Protein AF-A0A3C1DNI6-F1 (afdb_monomer_lite)

Sequence (127 aa):
AIVDAFAIRDPDADPVTDKKGNVLPDPDLRDNENVPLPAVPVTYESDVDARLETIEYRSAIDDYMTAEVLPYVPDAWVDHDKTKIGYEIPLTRHFYTYTPPRPLDEIDAEIKQLEAEIQDLLAEVTE

pLDDT: mean 90.82, std 6.61, range [53.31, 97.94]

Radius of gyration: 30.0 Å; chains: 1; bounding box: 63×47×76 Å

Secondary structure (DSSP, 8-state):
-HHHHH----TTSPPPB-TTSPBPPPGGG-----PPPPS------S--GGGGGSHHHHHHHHHHIIIIITTT-TT----GGG--------HHHHHPPP-PPPPHHHHHHHHHHHHHHHHHHHHHHH-

Foldseek 3Di:
DVCVVPDDDDPPDDFDADPVRHGDDDPVPDDDDDFDQFPDDDDDDPDCLVVCVDPRNVVSVVVCCVPPPCVPPVPDDDPSVPDDDDDDDPCCVPPPDDDDDDDVVVVVVVVVVVVVVVVVVVVVVVD

Structure (mmCIF, N/CA/C/O backbone):
data_AF-A0A3C1DNI6-F1
#
_entry.id   AF-A0A3C1DNI6-F1
#
loop_
_atom_site.group_PDB
_atom_site.id
_atom_site.type_symbol
_atom_site.label_atom_id
_atom_site.label_alt_id
_atom_site.label_comp_id
_atom_site.label_asym_id
_atom_site.label_entity_id
_atom_site.label_seq_id
_atom_site.pdbx_PDB_ins_code
_atom_site.Cartn_x
_atom_site.Cartn_y
_atom_site.Cartn_z
_atom_site.occupancy
_atom_site.B_iso_or_equiv
_atom_site.auth_seq_id
_atom_site.auth_comp_id
_atom_site.auth_asym_id
_atom_site.auth_atom_id
_atom_site.pdbx_PDB_model_num
ATOM 1 N N . ALA A 1 1 ? -19.153 -16.721 -12.411 1.00 63.38 1 ALA A N 1
ATOM 2 C CA . ALA A 1 1 ? -20.464 -17.191 -11.903 1.00 63.38 1 ALA A CA 1
ATOM 3 C C . ALA A 1 1 ? -20.718 -18.667 -12.216 1.00 63.38 1 ALA A C 1
ATOM 5 O O . ALA A 1 1 ? -20.670 -19.458 -11.293 1.00 63.38 1 ALA A O 1
ATOM 6 N N . ILE A 1 2 ? -20.975 -19.069 -13.474 1.00 74.44 2 ILE A N 1
ATOM 7 C CA . ILE A 1 2 ? -21.202 -20.498 -13.797 1.00 74.44 2 ILE A CA 1
ATOM 8 C C . ILE A 1 2 ? -19.894 -21.302 -13.738 1.00 74.44 2 ILE A C 1
ATOM 10 O O . ILE A 1 2 ? -19.884 -22.391 -13.186 1.00 74.44 2 ILE A O 1
ATOM 14 N N . VAL A 1 3 ? -18.789 -20.764 -14.263 1.00 73.75 3 VAL A N 1
ATOM 15 C CA . VAL A 1 3 ? -17.485 -21.452 -14.248 1.00 73.75 3 VAL A CA 1
ATOM 16 C C . VAL A 1 3 ? -16.981 -21.634 -12.813 1.00 73.75 3 VAL A C 1
ATOM 18 O O . VAL A 1 3 ? -16.732 -22.762 -12.412 1.00 73.75 3 VAL A O 1
ATOM 21 N N . ASP A 1 4 ? -16.972 -20.569 -12.007 1.00 75.50 4 ASP A N 1
ATOM 22 C CA . ASP A 1 4 ? -16.570 -20.635 -10.588 1.00 75.50 4 ASP A CA 1
ATOM 23 C C . ASP A 1 4 ? -17.435 -21.588 -9.742 1.00 75.50 4 ASP A C 1
ATOM 25 O O . ASP A 1 4 ? -16.997 -22.051 -8.696 1.00 75.50 4 ASP A O 1
ATOM 29 N N . ALA A 1 5 ? -18.667 -21.889 -10.173 1.00 83.88 5 ALA A N 1
ATOM 30 C CA . ALA A 1 5 ? -19.561 -22.806 -9.465 1.00 83.88 5 ALA A CA 1
ATOM 31 C C . ALA A 1 5 ? -19.272 -24.293 -9.745 1.00 83.88 5 ALA A C 1
ATOM 33 O O . ALA A 1 5 ? -19.677 -25.143 -8.954 1.00 83.88 5 ALA A O 1
ATOM 34 N N . PHE A 1 6 ? -18.615 -24.619 -10.865 1.00 87.94 6 PHE A N 1
ATOM 35 C CA . PHE A 1 6 ? -18.414 -26.006 -11.316 1.00 87.94 6 PHE A CA 1
ATOM 36 C C . PHE A 1 6 ? -16.953 -26.375 -11.596 1.00 87.94 6 PHE A C 1
ATOM 38 O O . PHE A 1 6 ? -16.673 -27.542 -11.871 1.00 87.94 6 PHE A O 1
ATOM 45 N N . ALA A 1 7 ? -16.029 -25.418 -11.536 1.00 86.19 7 ALA A N 1
ATOM 46 C CA . ALA A 1 7 ? -14.606 -25.637 -11.753 1.00 86.19 7 ALA A CA 1
ATOM 47 C C . ALA A 1 7 ? -13.810 -25.409 -10.463 1.00 86.19 7 ALA A C 1
ATOM 49 O O . ALA A 1 7 ? -14.136 -24.541 -9.657 1.00 86.19 7 ALA A O 1
ATOM 50 N N . ILE A 1 8 ? -12.742 -26.186 -10.294 1.00 82.31 8 ILE A N 1
ATOM 51 C CA . ILE A 1 8 ? -11.736 -25.995 -9.248 1.00 82.31 8 ILE A CA 1
ATOM 52 C C . ILE A 1 8 ? -10.481 -25.476 -9.946 1.00 82.31 8 ILE A C 1
ATOM 54 O O . ILE A 1 8 ? -10.112 -25.992 -11.003 1.00 82.31 8 ILE A O 1
ATOM 58 N N . ARG A 1 9 ? -9.853 -24.445 -9.377 1.00 81.38 9 ARG A N 1
ATOM 59 C CA . ARG A 1 9 ? -8.568 -23.940 -9.868 1.00 81.38 9 ARG A CA 1
ATOM 60 C C . ARG A 1 9 ? -7.473 -24.963 -9.597 1.00 81.38 9 ARG A C 1
ATOM 62 O O . ARG A 1 9 ? -7.377 -25.490 -8.491 1.00 81.38 9 ARG A O 1
ATOM 69 N N . ASP A 1 10 ? -6.651 -25.186 -10.608 1.00 86.31 10 ASP A N 1
ATOM 70 C CA . ASP A 1 10 ? -5.421 -25.954 -10.503 1.00 86.31 10 ASP A CA 1
ATOM 71 C C . ASP A 1 10 ? -4.247 -24.967 -10.359 1.00 86.31 10 ASP A C 1
ATOM 73 O O . ASP A 1 10 ? -4.022 -24.186 -11.288 1.00 86.31 10 ASP A O 1
ATOM 77 N N . PRO A 1 11 ? -3.556 -24.923 -9.204 1.00 82.50 11 PRO A N 1
ATOM 78 C CA . PRO A 1 11 ? -2.437 -24.008 -8.983 1.00 82.50 11 PRO A CA 1
ATOM 79 C C . PRO A 1 11 ? -1.181 -24.381 -9.781 1.00 82.50 11 PRO A C 1
ATOM 81 O O . PRO A 1 11 ? -0.323 -23.524 -9.963 1.00 82.50 11 PRO A O 1
ATOM 84 N N . ASP A 1 12 ? -1.078 -25.624 -10.261 1.00 83.50 12 ASP A N 1
ATOM 85 C CA . ASP A 1 12 ? 0.091 -26.127 -10.992 1.00 83.50 12 ASP A CA 1
ATOM 86 C C . ASP A 1 12 ? -0.105 -26.068 -12.520 1.00 83.50 12 ASP A C 1
ATOM 88 O O . ASP A 1 12 ? 0.731 -26.553 -13.285 1.00 83.50 12 ASP A O 1
ATOM 92 N N . ALA A 1 13 ? -1.224 -25.501 -12.983 1.00 85.81 13 ALA A N 1
ATOM 93 C CA . ALA A 1 13 ? -1.523 -25.374 -14.402 1.00 85.81 13 ALA A CA 1
ATOM 94 C C . ALA A 1 13 ? -0.606 -24.357 -15.100 1.00 85.81 13 ALA A C 1
ATOM 96 O O . ALA A 1 13 ? -0.269 -23.309 -14.550 1.00 85.81 13 ALA A O 1
ATOM 97 N N . ASP A 1 14 ? -0.266 -24.640 -16.361 1.00 85.06 14 ASP A N 1
ATOM 98 C CA . ASP A 1 14 ? 0.525 -23.725 -17.182 1.00 85.06 14 ASP A CA 1
ATOM 99 C C . ASP A 1 14 ? -0.182 -22.361 -17.354 1.00 85.06 14 ASP A C 1
ATOM 101 O O . ASP A 1 14 ? -1.403 -22.318 -17.568 1.00 85.06 14 ASP A O 1
ATOM 105 N N . PRO A 1 15 ? 0.564 -21.237 -17.347 1.00 85.69 15 PRO A N 1
ATOM 106 C CA . PRO A 1 15 ? -0.010 -19.914 -17.548 1.00 85.69 15 PRO A CA 1
ATOM 107 C C . PRO A 1 15 ? -0.758 -19.792 -18.880 1.00 85.69 15 PRO A C 1
ATOM 109 O O . PRO A 1 15 ? -0.259 -20.154 -19.951 1.00 85.69 15 PRO A O 1
ATOM 112 N N . VAL A 1 16 ? -1.960 -19.217 -18.833 1.00 88.00 16 VAL A N 1
ATOM 113 C CA . VAL A 1 16 ? -2.764 -18.977 -20.037 1.00 88.00 16 VAL A CA 1
ATOM 114 C C . VAL A 1 16 ? -2.133 -17.850 -20.850 1.00 88.00 16 VAL A C 1
ATOM 116 O O . VAL A 1 16 ? -1.880 -16.763 -20.334 1.00 88.00 16 VAL A O 1
ATOM 119 N N . THR A 1 17 ? -1.922 -18.085 -22.144 1.00 90.44 17 THR A N 1
ATOM 120 C CA . THR A 1 17 ? -1.339 -17.101 -23.065 1.00 90.44 17 THR A CA 1
ATOM 121 C C . THR A 1 17 ? -2.353 -16.586 -24.083 1.00 90.44 17 THR A C 1
ATOM 123 O O . THR A 1 17 ? -3.320 -17.261 -24.448 1.00 90.44 17 THR A O 1
ATOM 126 N N . ASP A 1 18 ? -2.143 -15.355 -24.549 1.00 89.94 18 ASP A N 1
ATOM 127 C CA . ASP A 1 18 ? -2.872 -14.793 -25.680 1.00 89.94 18 ASP A CA 1
ATOM 128 C C . ASP A 1 18 ? -2.382 -15.382 -27.022 1.00 89.94 1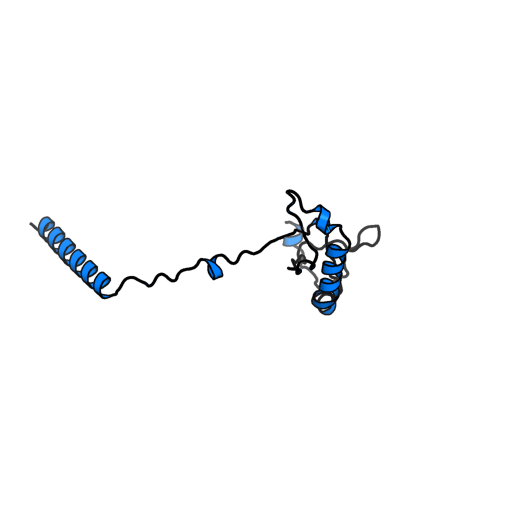8 ASP A C 1
ATOM 130 O O . ASP A 1 18 ? -1.429 -16.156 -27.105 1.00 89.94 18 ASP A O 1
ATOM 134 N N . LYS A 1 19 ? -3.007 -14.974 -28.134 1.00 91.81 19 LYS A N 1
ATOM 135 C CA . LYS A 1 19 ? -2.609 -15.426 -29.484 1.00 91.81 19 LYS A CA 1
ATOM 136 C C . LYS A 1 19 ? -1.191 -15.004 -29.897 1.00 91.81 19 LYS A C 1
ATOM 138 O O . LYS A 1 19 ? -0.701 -15.481 -30.918 1.00 91.81 19 LYS A O 1
ATOM 143 N N . LYS A 1 20 ? -0.582 -14.061 -29.180 1.00 89.44 20 LYS A N 1
ATOM 144 C CA . LYS A 1 20 ? 0.763 -13.531 -29.423 1.00 89.44 20 LYS A CA 1
ATOM 145 C C . LYS A 1 20 ? 1.804 -14.176 -28.498 1.00 89.44 20 LYS A C 1
ATOM 147 O O . LYS A 1 20 ? 2.984 -13.884 -28.659 1.00 89.44 20 LYS A O 1
ATOM 152 N N . GLY A 1 21 ? 1.384 -15.055 -27.585 1.00 86.19 21 GLY A N 1
ATOM 153 C CA . GLY A 1 21 ? 2.250 -15.727 -26.621 1.00 86.19 21 GLY A CA 1
ATOM 154 C C . GLY A 1 21 ? 2.505 -14.932 -25.340 1.00 86.19 21 GLY A C 1
ATOM 155 O O . GLY A 1 21 ? 3.337 -15.354 -24.544 1.00 86.19 21 GLY A O 1
ATOM 156 N N . ASN A 1 22 ? 1.812 -13.811 -25.111 1.00 84.50 22 ASN A N 1
ATOM 157 C CA . ASN A 1 22 ? 1.928 -13.078 -23.850 1.00 84.50 22 ASN A CA 1
ATOM 158 C C . ASN A 1 22 ? 1.074 -13.761 -22.783 1.00 84.50 22 ASN A C 1
ATOM 160 O O . ASN A 1 22 ? -0.079 -14.107 -23.052 1.00 84.50 22 ASN A O 1
ATOM 164 N N . VAL A 1 23 ? 1.614 -13.919 -21.576 1.00 86.31 23 VAL A N 1
ATOM 165 C CA . VAL A 1 23 ? 0.857 -14.429 -20.427 1.00 86.31 23 VAL A CA 1
ATOM 166 C C . VAL A 1 23 ? -0.268 -13.451 -20.095 1.00 86.31 23 VAL A C 1
ATOM 168 O O . VAL A 1 23 ? -0.057 -12.239 -20.023 1.00 86.31 23 VAL A O 1
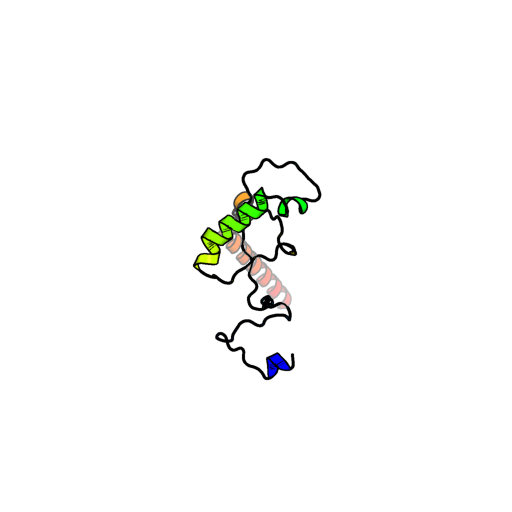ATOM 171 N N . LEU A 1 24 ? -1.481 -13.972 -19.932 1.00 87.31 24 LEU A N 1
ATOM 172 C CA . LEU A 1 24 ? -2.622 -13.167 -19.526 1.00 87.31 24 LEU A CA 1
ATOM 173 C C . LEU A 1 24 ? -2.542 -12.865 -18.024 1.00 87.31 24 LEU A C 1
ATOM 175 O O . LEU A 1 24 ? -2.263 -13.773 -17.243 1.00 87.31 24 LEU A O 1
ATOM 179 N N . PRO A 1 25 ? -2.830 -11.620 -17.599 1.00 87.44 25 PRO A N 1
ATOM 180 C CA . PRO A 1 25 ? -2.885 -11.290 -16.183 1.00 87.44 25 PRO A CA 1
ATOM 181 C C . PRO A 1 25 ? -4.007 -12.075 -15.508 1.00 87.44 25 PRO A C 1
ATOM 183 O O . PRO A 1 25 ? -5.167 -11.966 -15.916 1.00 87.44 25 PRO A O 1
ATOM 186 N N . ASP A 1 26 ? -3.677 -12.787 -14.437 1.00 87.12 26 ASP A N 1
ATOM 187 C CA . ASP A 1 26 ? -4.663 -13.415 -13.568 1.00 87.12 26 ASP A CA 1
ATOM 188 C C . ASP A 1 26 ? -5.191 -12.383 -12.554 1.00 87.12 26 ASP A C 1
ATOM 190 O O . ASP A 1 26 ? -4.412 -11.858 -11.755 1.00 87.12 26 ASP A O 1
ATOM 194 N N . PRO A 1 27 ? -6.492 -12.034 -12.569 1.00 86.38 27 PRO A N 1
ATOM 195 C CA . PRO A 1 27 ? -7.061 -11.095 -11.608 1.00 86.38 27 PRO A CA 1
ATOM 196 C C . PRO A 1 27 ? -6.926 -11.528 -10.146 1.00 86.38 27 PRO A C 1
ATOM 198 O O . PRO A 1 27 ? -6.872 -10.646 -9.290 1.00 86.38 27 PRO A O 1
ATOM 201 N N . ASP A 1 28 ? -6.862 -12.835 -9.875 1.00 85.19 28 ASP A N 1
ATOM 202 C CA . ASP A 1 28 ? -6.808 -13.383 -8.513 1.00 85.19 28 ASP A CA 1
ATOM 203 C C . ASP A 1 28 ? -5.380 -13.397 -7.936 1.00 85.19 28 ASP A C 1
ATOM 205 O O . ASP A 1 28 ? -5.212 -13.598 -6.737 1.00 85.19 28 ASP A O 1
ATOM 209 N N . LEU A 1 29 ? -4.360 -13.159 -8.771 1.00 88.31 29 LEU A N 1
ATOM 210 C CA . LEU A 1 29 ? -2.946 -13.084 -8.374 1.00 88.31 29 LEU A CA 1
ATOM 211 C C . LEU A 1 29 ? -2.396 -11.650 -8.410 1.00 88.31 29 LEU A C 1
ATOM 213 O O . LEU A 1 29 ? -1.186 -11.440 -8.393 1.00 88.31 29 LEU A O 1
ATOM 217 N N . ARG A 1 30 ? -3.270 -10.642 -8.509 1.00 91.25 30 ARG A N 1
ATOM 218 C CA . ARG A 1 30 ? -2.849 -9.238 -8.477 1.00 91.25 30 ARG A CA 1
ATOM 219 C C . ARG A 1 30 ? -2.454 -8.844 -7.065 1.00 91.25 30 ARG A C 1
ATOM 221 O O . ARG A 1 30 ? -3.236 -9.039 -6.140 1.00 91.25 30 ARG A O 1
ATOM 228 N N . ASP A 1 31 ? -1.309 -8.187 -6.957 1.00 93.75 31 ASP A N 1
ATOM 229 C CA . ASP A 1 31 ? -0.847 -7.585 -5.715 1.00 93.75 31 ASP A CA 1
ATOM 230 C C . ASP A 1 31 ? -0.318 -6.161 -5.948 1.00 93.75 31 ASP A C 1
ATOM 232 O O . ASP A 1 31 ? -0.191 -5.695 -7.090 1.00 93.75 31 ASP A O 1
ATOM 236 N N . ASN A 1 32 ? -0.054 -5.453 -4.856 1.00 93.81 32 ASN A N 1
ATOM 237 C CA . ASN A 1 32 ? 0.356 -4.062 -4.835 1.00 93.81 32 ASN A CA 1
ATOM 238 C C . ASN A 1 32 ? 1.608 -3.897 -3.978 1.00 93.81 32 ASN A C 1
ATOM 240 O O . ASN A 1 32 ? 1.586 -4.187 -2.788 1.00 93.81 32 ASN A O 1
ATOM 244 N N . GLU A 1 33 ? 2.648 -3.304 -4.559 1.00 94.75 33 GLU A N 1
ATOM 245 C CA . GLU A 1 33 ? 3.879 -2.991 -3.838 1.00 94.75 33 GLU A CA 1
ATOM 246 C C . GLU A 1 33 ? 4.050 -1.493 -3.595 1.00 94.75 33 GLU A C 1
ATOM 248 O O . GLU A 1 33 ? 3.780 -0.656 -4.464 1.00 94.75 33 GLU A O 1
ATOM 253 N N . ASN A 1 34 ? 4.537 -1.154 -2.399 1.00 95.06 34 ASN A N 1
ATOM 254 C CA . ASN A 1 34 ? 4.885 0.215 -2.034 1.00 95.06 34 ASN A CA 1
ATOM 255 C C . ASN A 1 34 ? 6.364 0.465 -2.329 1.00 95.06 34 ASN A C 1
ATOM 257 O O . ASN A 1 34 ? 7.237 0.196 -1.505 1.00 95.06 34 ASN A O 1
ATOM 261 N N . VAL A 1 35 ? 6.632 1.027 -3.505 1.00 94.88 35 VAL A N 1
ATOM 262 C CA . VAL A 1 35 ? 7.992 1.348 -3.945 1.00 94.88 35 VAL A CA 1
ATOM 263 C C . VAL A 1 35 ? 8.410 2.732 -3.429 1.00 94.88 35 VAL A C 1
ATOM 265 O O . VAL A 1 35 ? 7.685 3.710 -3.647 1.00 94.88 35 VAL A O 1
ATOM 268 N N . PRO A 1 36 ? 9.575 2.867 -2.767 1.00 94.06 36 PRO A N 1
ATOM 269 C CA . PRO A 1 36 ? 10.114 4.169 -2.392 1.00 94.06 36 PRO A CA 1
ATOM 270 C C . PRO A 1 36 ? 10.312 5.083 -3.606 1.00 94.06 36 PRO A C 1
ATOM 272 O O . PRO A 1 36 ? 10.834 4.669 -4.638 1.00 94.06 36 PRO A O 1
ATOM 275 N N . LEU A 1 37 ? 9.937 6.357 -3.469 1.00 93.62 37 LEU A N 1
ATOM 276 C CA . LEU A 1 37 ? 10.134 7.337 -4.537 1.00 93.62 37 LEU A CA 1
ATOM 277 C C . LEU A 1 37 ? 11.634 7.591 -4.790 1.00 93.62 37 LEU A C 1
ATOM 279 O O . LEU A 1 37 ? 12.414 7.641 -3.832 1.00 93.62 37 LEU A O 1
ATOM 283 N N . PRO A 1 38 ? 12.046 7.822 -6.052 1.00 94.44 38 PRO A N 1
ATOM 284 C CA . PRO A 1 38 ? 13.426 8.164 -6.369 1.00 94.44 38 PRO A CA 1
ATOM 285 C C . PRO A 1 38 ? 13.834 9.494 -5.721 1.00 94.44 38 PRO A C 1
ATOM 287 O O . PRO A 1 38 ? 13.040 10.431 -5.614 1.00 94.44 38 PRO A O 1
ATOM 290 N N . ALA A 1 39 ? 15.106 9.608 -5.333 1.00 91.75 39 ALA A N 1
ATOM 291 C CA . ALA A 1 39 ? 15.676 10.799 -4.694 1.00 91.75 39 ALA A CA 1
ATOM 292 C C . ALA A 1 39 ? 15.974 11.934 -5.698 1.00 91.75 39 ALA A C 1
ATOM 294 O O . ALA A 1 39 ? 17.085 12.465 -5.753 1.00 91.75 39 ALA A O 1
ATOM 295 N N . VAL A 1 40 ? 14.982 12.299 -6.511 1.00 92.25 40 VAL A N 1
ATOM 296 C CA . VAL A 1 40 ? 15.065 13.384 -7.496 1.00 92.25 40 VAL A CA 1
ATOM 297 C C . VAL A 1 40 ? 14.426 14.665 -6.950 1.00 92.25 40 VAL A C 1
ATOM 299 O O . VAL A 1 40 ? 13.402 14.598 -6.267 1.00 92.25 40 VAL A O 1
ATOM 302 N N . PRO A 1 41 ? 14.990 15.855 -7.229 1.00 91.12 41 PRO A N 1
ATOM 303 C CA . PRO A 1 41 ? 14.333 17.112 -6.900 1.00 91.12 41 PRO A CA 1
ATOM 304 C C . PRO A 1 41 ? 12.990 17.224 -7.625 1.00 91.12 41 PRO A C 1
ATOM 306 O O . PRO A 1 41 ? 12.911 17.014 -8.833 1.00 91.12 41 PRO A O 1
ATOM 309 N N . VAL A 1 42 ? 11.944 17.591 -6.889 1.00 89.56 42 VAL A N 1
ATOM 310 C CA . VAL A 1 42 ? 10.584 17.714 -7.418 1.00 89.56 42 VAL A CA 1
ATOM 311 C C . VAL A 1 42 ? 10.037 19.119 -7.204 1.00 89.56 42 VAL A C 1
ATOM 313 O O . VAL A 1 42 ? 10.202 19.712 -6.138 1.00 89.56 42 VAL A O 1
ATOM 316 N N . THR A 1 43 ? 9.355 19.647 -8.215 1.00 89.06 43 THR A N 1
ATOM 317 C CA . THR A 1 43 ? 8.518 20.849 -8.101 1.00 89.06 43 THR A CA 1
ATOM 318 C C . THR A 1 43 ? 7.054 20.464 -7.927 1.00 89.06 43 THR A C 1
ATOM 320 O O . THR A 1 43 ? 6.665 19.331 -8.218 1.00 89.06 43 THR A O 1
ATOM 323 N N . TYR A 1 44 ? 6.241 21.394 -7.420 1.00 89.56 44 TYR A N 1
ATOM 324 C CA . TYR A 1 44 ? 4.797 21.194 -7.345 1.00 89.56 44 TYR A CA 1
ATOM 325 C C . TYR A 1 44 ? 4.183 21.233 -8.745 1.00 89.56 44 TYR A C 1
ATOM 327 O O . TYR A 1 44 ? 4.405 22.182 -9.498 1.00 89.56 44 TYR A O 1
ATOM 335 N N . GLU A 1 45 ? 3.379 20.221 -9.045 1.00 89.94 45 GLU A N 1
ATOM 336 C CA . GLU A 1 45 ? 2.631 20.055 -10.286 1.00 89.94 45 GLU A CA 1
ATOM 337 C C . GLU A 1 45 ? 1.234 19.533 -9.917 1.00 89.94 45 GLU A C 1
ATOM 339 O O . GLU A 1 45 ? 1.086 18.789 -8.947 1.00 89.94 45 GLU A O 1
ATOM 344 N N . SER A 1 46 ? 0.195 19.957 -10.643 1.00 89.25 46 SER A N 1
ATOM 345 C CA . SER A 1 46 ? -1.186 19.522 -10.375 1.00 89.25 46 SER A CA 1
ATOM 346 C C . SER A 1 46 ? -1.471 18.097 -10.842 1.00 89.25 46 SER A C 1
ATOM 348 O O . SER A 1 46 ? -2.353 17.443 -10.297 1.00 89.25 46 SER A O 1
ATOM 350 N N . ASP A 1 47 ? -0.746 17.653 -11.864 1.00 90.62 47 ASP A N 1
ATOM 351 C CA . ASP A 1 47 ? -0.758 16.297 -12.393 1.00 90.62 47 ASP A CA 1
ATOM 352 C C . ASP A 1 47 ? 0.696 15.830 -12.413 1.00 90.62 47 ASP A C 1
ATOM 354 O O . ASP A 1 47 ? 1.563 16.517 -12.953 1.00 90.62 47 ASP A O 1
ATOM 358 N N . VAL A 1 48 ? 0.961 14.716 -11.742 1.00 91.56 48 VAL A N 1
ATOM 359 C CA . VAL A 1 48 ? 2.303 14.156 -11.570 1.00 91.56 48 VAL A CA 1
ATOM 360 C C . VAL A 1 48 ? 2.464 12.834 -12.312 1.00 91.56 48 VAL A C 1
ATOM 362 O O . VAL A 1 48 ? 3.545 12.253 -12.247 1.00 91.56 48 VAL A O 1
ATOM 365 N N . ASP A 1 49 ? 1.439 12.358 -13.023 1.00 91.75 49 ASP A N 1
ATOM 366 C CA . ASP A 1 49 ? 1.426 11.012 -13.607 1.00 91.75 49 ASP A CA 1
ATOM 367 C C . ASP A 1 49 ? 2.518 10.855 -14.673 1.00 91.75 49 ASP A C 1
ATOM 369 O O . ASP A 1 49 ? 3.170 9.815 -14.750 1.00 91.75 49 ASP A O 1
ATOM 373 N N . ALA A 1 50 ? 2.837 11.933 -15.399 1.00 92.25 50 ALA A N 1
ATOM 374 C CA . ALA A 1 50 ? 3.939 11.963 -16.362 1.00 92.25 50 ALA A CA 1
ATOM 375 C C . ALA A 1 50 ? 5.306 11.606 -15.740 1.00 92.25 50 ALA A C 1
ATOM 377 O O . ALA A 1 50 ? 6.204 11.142 -16.443 1.00 92.25 50 ALA A O 1
ATOM 378 N N . ARG A 1 51 ? 5.481 11.774 -14.420 1.00 93.50 51 ARG A N 1
ATOM 379 C CA . ARG A 1 51 ? 6.709 11.358 -13.727 1.00 93.50 51 ARG A CA 1
ATOM 380 C C . ARG A 1 51 ? 6.916 9.852 -13.758 1.00 93.50 51 ARG A C 1
ATOM 382 O O . ARG A 1 51 ? 8.055 9.415 -13.846 1.00 93.50 51 ARG A O 1
ATOM 389 N N . LEU A 1 52 ? 5.841 9.065 -13.721 1.00 94.44 52 LEU A N 1
ATOM 390 C CA . LEU A 1 52 ? 5.916 7.600 -13.750 1.00 94.44 52 LEU A CA 1
ATOM 391 C C . LEU A 1 52 ? 6.469 7.069 -15.082 1.00 94.44 52 LEU A C 1
ATOM 393 O O . LEU A 1 52 ? 6.896 5.917 -15.161 1.00 94.44 52 LEU A O 1
ATOM 397 N N . GLU A 1 53 ? 6.480 7.889 -16.134 1.00 94.12 53 GLU A N 1
ATOM 398 C CA . GLU A 1 53 ? 7.081 7.558 -17.428 1.00 94.12 53 GLU A CA 1
ATOM 399 C C . GLU A 1 53 ? 8.564 7.941 -17.524 1.00 94.12 53 GLU A C 1
ATOM 401 O O . GLU A 1 53 ? 9.239 7.506 -18.459 1.00 94.12 53 GLU A O 1
ATOM 406 N N . THR A 1 54 ? 9.101 8.725 -16.581 1.00 94.88 54 THR A N 1
ATOM 407 C CA . THR A 1 54 ? 10.513 9.117 -16.633 1.00 94.88 54 THR A CA 1
ATOM 408 C C . THR A 1 54 ? 11.419 7.962 -16.236 1.00 94.88 54 THR A C 1
ATOM 410 O O . THR A 1 54 ? 11.042 7.053 -15.490 1.00 94.88 54 THR A O 1
ATOM 413 N N . ILE A 1 55 ? 12.654 8.004 -16.735 1.00 96.06 55 ILE A N 1
ATOM 414 C CA . ILE A 1 55 ? 13.620 6.934 -16.505 1.00 96.06 55 ILE A CA 1
ATOM 415 C C . ILE A 1 55 ? 13.942 6.762 -15.021 1.00 96.06 55 ILE A C 1
ATOM 417 O O . ILE A 1 55 ? 14.109 5.642 -14.563 1.00 96.06 55 ILE A O 1
ATOM 421 N N . GLU A 1 56 ? 13.951 7.843 -14.245 1.00 95.88 56 GLU A N 1
ATOM 422 C CA . GLU A 1 56 ? 14.260 7.802 -12.819 1.00 95.88 56 GLU A CA 1
ATOM 423 C C . GLU A 1 56 ? 13.201 7.030 -12.023 1.00 95.88 56 GLU A C 1
ATOM 425 O O . GLU A 1 56 ? 13.550 6.254 -11.136 1.00 95.88 56 GLU A O 1
ATOM 430 N N . TYR A 1 57 ? 11.916 7.202 -12.352 1.00 95.62 57 TYR A N 1
ATOM 431 C CA . TYR A 1 57 ? 10.831 6.455 -11.708 1.00 95.62 57 TYR A CA 1
ATOM 432 C C . TYR A 1 57 ? 10.760 5.015 -12.214 1.00 95.62 57 TYR A C 1
ATOM 434 O O . TYR A 1 57 ? 10.547 4.106 -11.413 1.00 95.62 57 TYR A O 1
ATOM 442 N N . ARG A 1 58 ? 10.978 4.788 -13.516 1.00 96.31 58 ARG A N 1
ATOM 443 C CA . ARG A 1 58 ? 11.020 3.433 -14.089 1.00 96.31 58 ARG A CA 1
ATOM 444 C C . ARG A 1 58 ? 12.148 2.609 -13.482 1.00 96.31 58 ARG A C 1
ATOM 446 O O . ARG A 1 58 ? 11.881 1.537 -12.957 1.00 96.31 58 ARG A O 1
ATOM 453 N N . SER A 1 59 ? 13.364 3.150 -13.446 1.00 96.62 59 SER A N 1
ATOM 454 C CA . SER A 1 59 ? 14.508 2.473 -12.836 1.00 96.62 59 SER A CA 1
ATOM 455 C C . SER A 1 59 ? 14.307 2.226 -11.342 1.00 96.62 59 SER A C 1
ATOM 457 O O . SER A 1 59 ? 14.630 1.144 -10.880 1.00 96.62 59 SER A O 1
ATOM 459 N N . ALA A 1 60 ? 13.708 3.159 -10.592 1.00 97.00 60 ALA A N 1
ATOM 460 C CA . ALA A 1 60 ? 13.409 2.919 -9.178 1.00 97.00 60 ALA A CA 1
ATOM 461 C C . ALA A 1 60 ? 12.447 1.733 -8.965 1.00 97.00 60 ALA A C 1
ATOM 463 O O . ALA A 1 60 ? 12.643 0.942 -8.042 1.00 97.00 60 ALA A O 1
ATOM 464 N N . ILE A 1 61 ? 11.43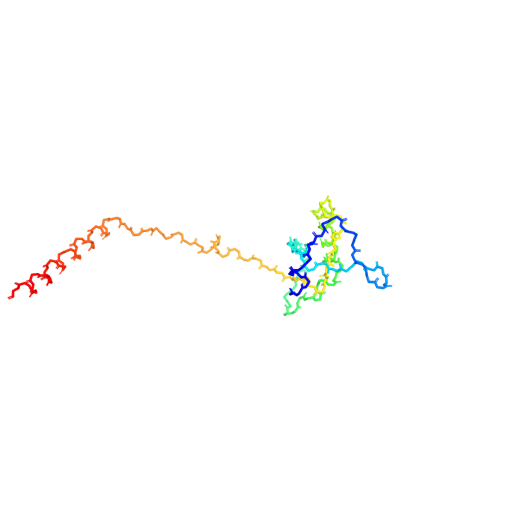1 1.592 -9.824 1.00 96.88 61 ILE A N 1
ATOM 465 C CA . ILE A 1 61 ? 10.513 0.445 -9.803 1.00 96.88 61 ILE A CA 1
ATOM 466 C C . ILE A 1 61 ? 11.249 -0.838 -10.198 1.00 96.88 61 ILE A C 1
ATOM 468 O O . ILE A 1 61 ? 11.141 -1.834 -9.487 1.00 96.88 61 ILE A O 1
ATOM 472 N N . ASP A 1 62 ? 12.015 -0.818 -11.288 1.00 96.88 62 ASP A N 1
ATOM 473 C CA . ASP A 1 62 ? 12.730 -1.996 -11.795 1.00 96.88 62 ASP A CA 1
ATOM 474 C C . ASP A 1 62 ? 13.784 -2.508 -10.796 1.00 96.88 62 ASP A C 1
ATOM 476 O O . ASP A 1 62 ? 13.901 -3.718 -10.567 1.00 96.88 62 ASP A O 1
ATOM 480 N N . ASP A 1 63 ? 14.517 -1.594 -10.154 1.00 97.56 63 ASP A N 1
ATOM 481 C CA . ASP A 1 63 ? 15.505 -1.906 -9.120 1.00 97.56 63 ASP A CA 1
ATOM 482 C C . ASP A 1 63 ? 14.829 -2.551 -7.901 1.00 97.56 63 ASP A C 1
ATOM 484 O O . ASP A 1 63 ? 15.308 -3.567 -7.390 1.00 97.56 63 ASP A O 1
ATOM 488 N N . TYR A 1 64 ? 13.685 -2.008 -7.465 1.00 97.88 64 TYR A N 1
ATOM 489 C CA . TYR A 1 64 ? 12.908 -2.571 -6.360 1.00 97.88 64 TYR A CA 1
ATOM 490 C C . TYR A 1 64 ? 12.351 -3.956 -6.703 1.00 97.88 64 TYR A C 1
ATOM 492 O O . TYR A 1 64 ? 12.511 -4.893 -5.923 1.00 97.88 64 TYR A O 1
ATOM 500 N N . MET A 1 65 ? 11.760 -4.116 -7.891 1.00 97.62 65 MET A N 1
ATOM 501 C CA . MET A 1 65 ? 11.268 -5.410 -8.371 1.00 97.62 65 MET A CA 1
ATOM 502 C C . MET A 1 65 ? 12.387 -6.453 -8.375 1.00 97.62 65 MET A C 1
ATOM 504 O O . MET A 1 65 ? 12.188 -7.575 -7.915 1.00 97.62 65 MET A O 1
ATOM 508 N N . THR A 1 66 ? 13.579 -6.080 -8.838 1.00 97.94 66 THR A N 1
ATOM 509 C CA . THR A 1 66 ? 14.741 -6.976 -8.891 1.00 97.94 66 THR A CA 1
ATOM 510 C C . THR A 1 66 ? 15.244 -7.370 -7.502 1.00 97.94 66 THR A C 1
ATOM 512 O O . THR A 1 66 ? 15.627 -8.523 -7.299 1.00 97.94 66 THR A O 1
ATOM 515 N N . ALA A 1 67 ? 15.267 -6.432 -6.556 1.00 97.94 67 ALA A N 1
ATOM 516 C CA . ALA A 1 67 ? 15.809 -6.661 -5.220 1.00 97.94 67 ALA A CA 1
ATOM 517 C C . ALA A 1 67 ? 14.829 -7.380 -4.282 1.00 97.94 67 ALA A C 1
ATOM 519 O O . ALA A 1 67 ? 15.247 -8.262 -3.533 1.00 97.94 67 ALA A O 1
ATOM 520 N N . GLU A 1 68 ? 13.548 -7.015 -4.328 1.00 97.88 68 GLU A N 1
ATOM 521 C CA . GLU A 1 68 ? 12.576 -7.371 -3.288 1.00 97.88 68 GLU A CA 1
ATOM 522 C C . GLU A 1 68 ? 11.448 -8.283 -3.785 1.00 97.88 68 GLU A C 1
ATOM 524 O O . GLU A 1 68 ? 10.895 -9.021 -2.979 1.00 97.88 68 GLU A O 1
ATOM 529 N N . VAL A 1 69 ? 11.112 -8.287 -5.083 1.00 97.12 69 VAL A N 1
ATOM 530 C CA . VAL A 1 69 ? 9.947 -9.040 -5.599 1.00 97.12 69 VAL A CA 1
ATOM 531 C C . VAL A 1 69 ? 10.366 -10.297 -6.358 1.00 97.12 69 VAL A C 1
ATOM 533 O O . VAL A 1 69 ? 10.040 -11.412 -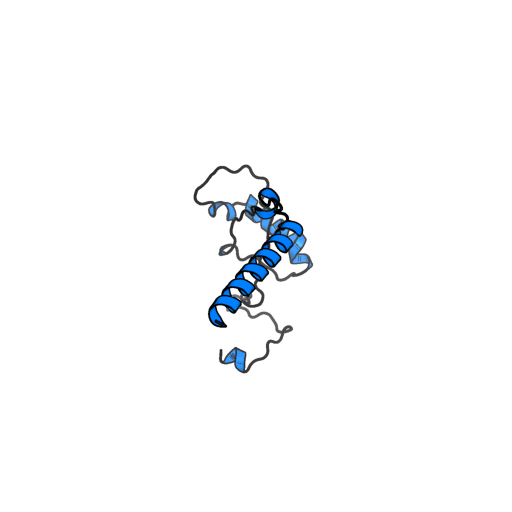5.951 1.00 97.12 69 VAL A O 1
ATOM 536 N N . LEU A 1 70 ? 11.138 -10.142 -7.434 1.00 96.88 70 LEU A N 1
ATOM 537 C CA . LEU A 1 70 ? 11.548 -11.228 -8.330 1.00 96.88 70 LEU A CA 1
ATOM 538 C C . LEU A 1 70 ? 12.317 -12.381 -7.651 1.00 96.88 70 LEU A C 1
ATOM 540 O O . LEU A 1 70 ? 12.202 -13.508 -8.136 1.00 96.88 70 LEU A O 1
ATOM 544 N N . PRO A 1 71 ? 13.062 -12.185 -6.539 1.00 97.94 71 PRO A N 1
ATOM 545 C CA . PRO A 1 71 ? 13.649 -13.307 -5.803 1.00 97.94 71 PRO A CA 1
ATOM 546 C C . PRO A 1 71 ? 12.617 -14.264 -5.190 1.00 97.94 71 PRO A C 1
ATOM 548 O O . PRO A 1 71 ? 12.942 -15.430 -4.959 1.00 97.94 71 PRO A O 1
ATOM 551 N N . TYR A 1 72 ? 11.398 -13.789 -4.923 1.00 95.19 72 TYR A N 1
ATOM 552 C CA . TYR A 1 72 ? 10.330 -14.568 -4.289 1.00 95.19 72 TYR A CA 1
ATOM 553 C C . TYR A 1 72 ? 9.194 -14.907 -5.257 1.00 95.19 72 TYR A C 1
ATOM 555 O O . TYR A 1 72 ? 8.606 -15.981 -5.139 1.00 95.19 72 TYR A O 1
ATOM 563 N N . VAL A 1 73 ? 8.917 -14.029 -6.225 1.00 93.06 73 VAL A N 1
ATOM 564 C CA . VAL A 1 73 ? 7.875 -14.197 -7.249 1.00 93.06 73 VAL A CA 1
ATOM 565 C C . VAL A 1 73 ? 8.485 -13.929 -8.635 1.00 93.06 73 VAL A C 1
ATOM 567 O O . VAL A 1 73 ? 8.398 -12.814 -9.151 1.00 93.06 73 VAL A O 1
ATOM 570 N N . PRO A 1 74 ? 9.169 -14.920 -9.240 1.00 92.00 74 PRO A N 1
ATOM 571 C CA . PRO A 1 74 ? 9.976 -14.712 -10.450 1.00 92.00 74 PRO A CA 1
ATOM 572 C C . PRO A 1 74 ? 9.180 -14.360 -11.713 1.00 92.00 74 PRO A C 1
ATOM 574 O O . PRO A 1 74 ? 9.748 -13.849 -12.676 1.00 92.00 74 PRO A O 1
ATOM 577 N N . ASP A 1 75 ? 7.891 -14.679 -11.735 1.00 89.31 75 ASP A N 1
ATOM 578 C CA . ASP A 1 75 ? 6.954 -14.414 -12.827 1.00 89.31 75 ASP A CA 1
ATOM 579 C C . ASP A 1 75 ? 6.180 -13.096 -12.648 1.00 89.31 75 ASP A C 1
ATOM 581 O O . ASP A 1 75 ? 5.366 -12.736 -13.503 1.00 89.31 75 ASP A O 1
ATOM 585 N N . ALA A 1 76 ? 6.448 -12.351 -11.569 1.00 92.62 76 ALA A N 1
ATOM 586 C CA . ALA A 1 76 ? 5.845 -11.049 -11.336 1.00 92.62 76 ALA A CA 1
ATOM 587 C C . ALA A 1 76 ? 6.292 -10.020 -12.383 1.00 92.62 76 ALA A C 1
ATOM 589 O O . ALA A 1 76 ? 7.441 -9.976 -12.826 1.00 92.62 76 ALA A O 1
ATOM 590 N N . TRP A 1 77 ? 5.374 -9.129 -12.740 1.00 93.12 77 TRP A N 1
ATOM 591 C CA . TRP A 1 77 ? 5.627 -8.015 -13.643 1.00 93.12 77 TRP A CA 1
ATOM 592 C C . TRP A 1 77 ? 4.733 -6.831 -13.279 1.00 93.12 77 TRP A C 1
ATOM 594 O O . TRP A 1 77 ? 3.682 -6.990 -12.658 1.00 93.12 77 TRP A O 1
ATOM 604 N N . VAL A 1 78 ? 5.160 -5.627 -13.662 1.00 94.44 78 VAL A N 1
ATOM 605 C CA . VAL A 1 78 ? 4.473 -4.385 -13.294 1.00 94.44 78 VAL A CA 1
ATOM 606 C C . VAL A 1 78 ? 3.545 -3.927 -14.415 1.00 94.44 78 VAL A C 1
ATOM 608 O O . VAL A 1 78 ? 3.971 -3.686 -15.544 1.00 94.44 78 VAL A O 1
ATOM 611 N N . ASP A 1 79 ? 2.269 -3.739 -14.085 1.00 93.94 79 ASP A N 1
ATOM 612 C CA . ASP A 1 79 ? 1.309 -3.037 -14.937 1.00 93.94 79 ASP A CA 1
ATOM 613 C C . ASP A 1 79 ? 1.418 -1.524 -14.696 1.00 93.94 79 ASP A C 1
ATOM 615 O O . ASP A 1 79 ? 0.815 -0.966 -13.774 1.00 93.94 79 ASP A O 1
ATOM 619 N N . HIS A 1 80 ? 2.231 -0.857 -15.515 1.00 93.88 80 HIS A N 1
ATOM 620 C CA . HIS A 1 80 ? 2.535 0.564 -15.345 1.00 93.88 80 HIS A CA 1
ATOM 621 C C . HIS A 1 80 ? 1.359 1.506 -15.616 1.00 93.88 80 HIS A C 1
ATOM 623 O O . HIS A 1 80 ? 1.398 2.639 -15.152 1.00 93.88 80 HIS A O 1
ATOM 629 N N . ASP A 1 81 ? 0.300 1.058 -16.292 1.00 92.25 81 ASP A N 1
ATOM 630 C CA . ASP A 1 81 ? -0.901 1.881 -16.483 1.00 92.25 81 ASP A CA 1
ATOM 631 C C . ASP A 1 81 ? -1.714 2.001 -15.179 1.00 92.25 81 ASP A C 1
ATOM 633 O O . ASP A 1 81 ? -2.629 2.822 -15.065 1.00 92.25 81 ASP A O 1
ATOM 637 N N . LYS A 1 82 ? -1.405 1.163 -14.179 1.00 92.25 82 LYS A N 1
ATOM 638 C CA . LYS A 1 82 ? -2.068 1.134 -12.868 1.00 92.25 82 LYS A CA 1
ATOM 639 C C . LYS A 1 82 ? -1.199 1.646 -11.723 1.00 92.25 82 LYS A C 1
ATOM 641 O O . LYS A 1 82 ? -1.678 1.669 -10.585 1.00 92.25 82 LYS A O 1
ATOM 646 N N . THR A 1 83 ? 0.042 2.051 -11.986 1.00 94.31 83 THR A N 1
ATOM 647 C CA . THR A 1 83 ? 0.903 2.642 -10.956 1.00 94.31 83 THR A CA 1
ATOM 648 C C . THR A 1 83 ? 0.414 4.042 -10.601 1.00 94.31 83 THR A C 1
ATOM 650 O O . THR A 1 83 ? -0.200 4.739 -11.407 1.00 94.31 83 THR A O 1
ATOM 653 N N . LYS A 1 84 ? 0.624 4.444 -9.346 1.00 94.44 84 LYS A N 1
ATOM 654 C CA . LYS A 1 84 ? 0.198 5.750 -8.832 1.00 94.44 84 LYS A CA 1
ATOM 655 C C . LYS A 1 84 ? 1.238 6.292 -7.872 1.00 94.44 84 LYS A C 1
ATOM 657 O O . LYS A 1 84 ? 1.824 5.533 -7.104 1.00 94.44 84 LYS A O 1
ATOM 662 N N . ILE A 1 85 ? 1.418 7.609 -7.874 1.00 93.12 85 ILE A N 1
ATOM 663 C CA . ILE A 1 85 ? 2.228 8.292 -6.865 1.00 93.12 85 ILE A CA 1
ATOM 664 C C . ILE A 1 85 ? 1.345 8.556 -5.646 1.00 93.12 85 ILE A C 1
ATOM 666 O O . ILE A 1 85 ? 0.329 9.245 -5.735 1.00 93.12 85 ILE A O 1
ATOM 670 N N . GLY A 1 86 ? 1.733 7.995 -4.503 1.00 88.38 86 GLY A N 1
ATOM 671 C CA . GLY A 1 86 ? 1.051 8.175 -3.226 1.00 88.38 86 GLY A CA 1
ATOM 672 C C . GLY A 1 86 ? 1.986 8.737 -2.161 1.00 88.38 86 GLY A C 1
ATOM 673 O O . GLY A 1 86 ? 3.187 8.479 -2.174 1.00 88.38 86 GLY A O 1
ATOM 674 N N . TYR A 1 87 ? 1.418 9.488 -1.219 1.00 87.19 87 TYR A N 1
ATOM 675 C CA . TYR A 1 87 ? 2.094 9.900 0.007 1.00 87.19 87 TYR A CA 1
ATOM 676 C C . TYR A 1 87 ? 1.286 9.404 1.197 1.00 87.19 87 TYR A C 1
ATOM 678 O O . TYR A 1 87 ? 0.086 9.663 1.288 1.00 87.19 87 TYR A O 1
ATOM 686 N N . GLU A 1 88 ? 1.950 8.728 2.127 1.00 85.00 88 GLU A N 1
ATOM 687 C CA . GLU A 1 88 ? 1.352 8.392 3.410 1.00 85.00 88 GLU A CA 1
ATOM 688 C C . GLU A 1 88 ? 1.704 9.474 4.431 1.00 85.00 88 GLU A C 1
ATOM 690 O O . GLU A 1 88 ? 2.873 9.767 4.686 1.00 85.00 88 GLU A O 1
ATOM 695 N N . ILE A 1 89 ? 0.678 10.073 5.034 1.00 87.31 89 ILE A N 1
ATOM 696 C CA . ILE A 1 89 ? 0.841 10.949 6.192 1.00 87.31 89 ILE A CA 1
ATOM 697 C C . ILE A 1 89 ? 0.337 10.156 7.398 1.00 87.31 89 ILE A C 1
ATOM 699 O O . ILE A 1 89 ? -0.873 9.949 7.512 1.00 87.31 89 ILE A O 1
ATOM 703 N N . PRO A 1 90 ? 1.209 9.710 8.320 1.00 88.81 90 PRO A N 1
ATOM 704 C CA . PRO A 1 90 ? 0.766 8.959 9.486 1.00 88.81 90 PRO A CA 1
ATOM 705 C C . PRO A 1 90 ? 0.157 9.924 10.511 1.00 88.81 90 PRO A C 1
ATOM 707 O O . PRO A 1 90 ? 0.807 10.346 11.472 1.00 88.81 90 PRO A O 1
ATOM 710 N N . LEU A 1 91 ? -1.109 10.303 10.287 1.00 89.81 91 LEU A N 1
ATOM 711 C CA . LEU A 1 91 ? -1.799 11.304 11.103 1.00 89.81 91 LEU A CA 1
ATOM 712 C C . LEU A 1 91 ? -1.816 10.912 12.582 1.00 89.81 91 LEU A C 1
ATOM 714 O O . LEU A 1 91 ? -1.561 11.745 13.443 1.00 89.81 91 LEU A O 1
ATOM 718 N N . THR A 1 92 ? -2.079 9.644 12.892 1.00 88.81 92 THR A N 1
ATOM 719 C CA . THR A 1 92 ? -2.094 9.158 14.277 1.00 88.81 92 THR A CA 1
ATOM 720 C C . THR A 1 92 ? -0.736 9.349 14.941 1.00 88.81 92 THR A C 1
ATOM 722 O O . THR A 1 92 ? -0.660 9.886 16.035 1.00 88.81 92 THR A O 1
ATOM 725 N N . ARG A 1 93 ? 0.363 9.013 14.263 1.00 89.38 93 ARG A N 1
ATOM 726 C CA . ARG A 1 93 ? 1.711 9.187 14.816 1.00 89.38 93 ARG A CA 1
ATOM 727 C C . ARG A 1 93 ? 2.030 10.646 15.154 1.00 89.38 93 ARG A C 1
ATOM 729 O O . ARG A 1 93 ? 2.739 10.891 16.126 1.00 89.38 93 ARG A O 1
ATOM 736 N N . HIS A 1 94 ? 1.561 11.591 14.343 1.00 90.25 94 HIS A N 1
ATOM 737 C CA . HIS A 1 94 ? 1.937 13.003 14.472 1.00 90.25 94 HIS A CA 1
ATOM 738 C C . HIS A 1 94 ? 0.934 13.857 15.248 1.00 90.25 94 HIS A C 1
ATOM 740 O O . HIS A 1 94 ? 1.336 14.836 15.871 1.00 90.25 94 HIS A O 1
ATOM 746 N N . PHE A 1 95 ? -0.349 13.504 15.218 1.00 91.62 95 PHE A N 1
ATOM 747 C CA . PHE A 1 95 ? -1.429 14.325 15.765 1.00 91.62 95 PHE A CA 1
ATOM 748 C C . PHE A 1 95 ? -2.201 13.636 16.890 1.00 91.62 95 PHE A C 1
ATOM 750 O O . PHE A 1 95 ? -2.995 14.296 17.561 1.00 91.62 95 PHE A O 1
ATOM 757 N N . TYR A 1 96 ? -1.994 12.335 17.131 1.00 92.00 96 TYR A N 1
ATOM 758 C CA . TYR A 1 96 ? -2.656 11.677 18.251 1.00 92.00 96 TYR A CA 1
ATOM 759 C C . TYR A 1 96 ? -2.115 12.214 19.570 1.00 92.00 96 TYR A C 1
ATOM 761 O O . TYR A 1 96 ? -0.947 12.040 19.916 1.00 92.00 96 TYR A O 1
ATOM 769 N N . THR A 1 97 ? -3.009 12.830 20.331 1.00 90.94 97 THR A N 1
ATOM 770 C CA . THR A 1 97 ? -2.776 13.151 21.731 1.00 90.94 97 THR A CA 1
ATOM 771 C C . THR A 1 97 ? -3.560 12.149 22.559 1.00 90.94 97 THR A C 1
ATOM 773 O O . THR A 1 97 ? -4.782 12.057 22.438 1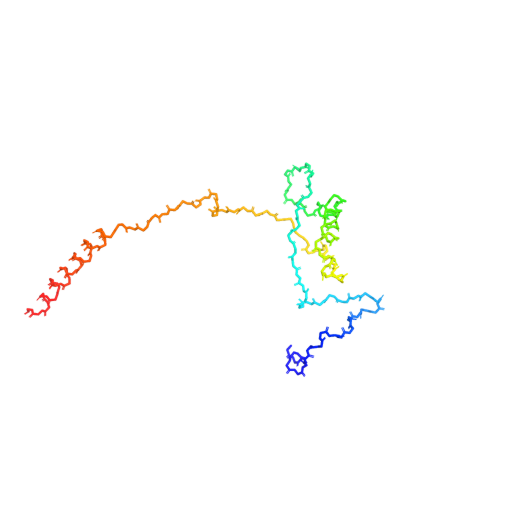.00 90.94 97 THR A O 1
ATOM 776 N N . TYR A 1 98 ? -2.851 11.378 23.385 1.00 92.06 98 TYR A N 1
ATOM 777 C CA . TYR A 1 98 ? -3.485 10.445 24.306 1.00 92.06 98 TYR A CA 1
ATOM 778 C C . TYR A 1 98 ? -4.461 11.197 25.212 1.00 92.06 98 TYR A C 1
ATOM 780 O O . TYR A 1 98 ? -4.065 12.104 25.943 1.00 92.06 98 TYR A O 1
ATOM 788 N N . THR A 1 99 ? -5.730 10.801 25.158 1.00 90.12 99 THR A N 1
ATOM 789 C CA . THR A 1 99 ? -6.752 11.292 26.078 1.00 90.12 99 THR A CA 1
ATOM 790 C C . THR A 1 99 ? -6.935 10.229 27.156 1.00 90.12 99 THR A C 1
ATOM 792 O O . THR A 1 99 ? -7.422 9.141 26.835 1.00 90.12 99 THR A O 1
ATOM 795 N N . PRO A 1 100 ? -6.504 10.478 28.406 1.00 92.06 100 PRO A N 1
ATOM 796 C CA . PRO A 1 100 ? -6.739 9.527 29.480 1.00 92.06 100 PRO A CA 1
ATOM 797 C C . PRO A 1 100 ? -8.248 9.337 29.699 1.00 92.06 100 PRO A C 1
ATOM 799 O O . PRO A 1 100 ? -9.016 10.284 29.507 1.00 92.06 100 PRO A O 1
ATOM 802 N N . PRO A 1 101 ? -8.688 8.140 30.122 1.00 93.38 101 PRO A N 1
ATOM 803 C CA . PRO A 1 101 ? -10.049 7.945 30.601 1.00 93.38 101 PRO A CA 1
ATOM 804 C C . PRO A 1 101 ? -10.368 8.907 31.747 1.00 93.38 101 PRO A C 1
ATOM 806 O O . PRO A 1 101 ? -9.471 9.308 32.495 1.00 93.38 101 PRO A O 1
ATOM 809 N N . ARG A 1 102 ? -11.652 9.236 31.909 1.00 95.25 102 ARG A N 1
ATOM 810 C CA . ARG A 1 102 ? -12.109 10.025 33.054 1.00 95.25 102 ARG A CA 1
ATOM 811 C C . ARG A 1 102 ? -11.763 9.327 34.387 1.00 95.25 102 ARG A C 1
ATOM 813 O O . ARG A 1 102 ? -11.798 8.091 34.429 1.00 95.25 102 ARG A O 1
ATOM 820 N N . PRO A 1 103 ? -11.411 10.077 35.444 1.00 96.00 103 PRO A N 1
ATOM 821 C CA . PRO A 1 103 ? -11.084 9.523 36.757 1.00 96.00 103 PRO A CA 1
ATOM 822 C C . PRO A 1 103 ? -12.195 8.639 37.348 1.00 96.00 103 PRO A C 1
ATOM 824 O O . PRO A 1 103 ? -13.379 8.879 37.126 1.00 96.00 103 PRO A O 1
ATOM 827 N N . LEU A 1 104 ? -11.821 7.607 38.115 1.00 95.12 104 LEU A N 1
ATOM 828 C CA . LEU A 1 104 ? -12.785 6.673 38.724 1.00 95.12 104 LEU A CA 1
ATOM 829 C C . LEU A 1 104 ? -13.676 7.342 39.779 1.00 95.12 104 LEU A C 1
ATOM 831 O O . LEU A 1 104 ? -14.839 6.984 39.906 1.00 95.12 104 LEU A O 1
ATOM 835 N N . ASP A 1 105 ? -13.152 8.317 40.514 1.00 95.50 105 ASP A N 1
ATOM 836 C CA . ASP A 1 105 ? -13.887 9.071 41.529 1.00 95.50 105 ASP A CA 1
ATOM 837 C C . ASP A 1 105 ? -15.013 9.921 40.928 1.00 95.50 105 ASP A C 1
ATOM 839 O O . ASP A 1 105 ? -16.087 10.011 41.523 1.00 95.50 105 ASP A O 1
ATOM 843 N N . GLU A 1 106 ? -14.810 10.474 39.729 1.00 95.50 106 GLU A N 1
ATOM 844 C CA . GLU A 1 106 ? -15.881 11.131 38.969 1.00 95.50 106 GLU A CA 1
ATOM 845 C C . GLU A 1 106 ? -16.976 10.128 38.577 1.00 95.50 106 GLU A C 1
ATOM 847 O O . GLU A 1 106 ? -18.162 10.410 38.737 1.00 95.50 106 GLU A O 1
ATOM 852 N N . ILE A 1 107 ? -16.587 8.926 38.131 1.00 95.56 107 ILE A N 1
ATOM 853 C CA . ILE A 1 107 ? -17.531 7.851 37.786 1.00 95.56 107 ILE A CA 1
ATOM 854 C C . ILE A 1 107 ? -18.349 7.437 39.012 1.00 95.56 107 ILE A C 1
ATOM 856 O O . ILE A 1 107 ? -19.571 7.335 38.927 1.00 95.56 107 ILE A O 1
ATOM 860 N N . ASP A 1 108 ? -17.692 7.220 40.150 1.00 96.25 108 ASP A N 1
ATOM 861 C CA . ASP A 1 108 ? -18.346 6.812 41.393 1.00 96.25 108 ASP A CA 1
ATOM 862 C C . ASP A 1 108 ? -19.310 7.886 41.915 1.00 96.25 108 ASP A C 1
ATOM 864 O O . ASP A 1 108 ? -20.374 7.562 42.451 1.00 96.25 108 ASP A O 1
ATOM 868 N N . ALA A 1 109 ? -18.944 9.165 41.783 1.00 96.00 109 ALA A N 1
ATOM 869 C CA . ALA A 1 109 ? -19.798 10.281 42.175 1.00 96.00 109 ALA A CA 1
ATOM 870 C C . ALA A 1 109 ? -21.057 10.359 41.300 1.00 96.00 109 ALA A C 1
ATOM 872 O O . ALA A 1 109 ? -22.161 10.472 41.834 1.00 96.00 109 ALA A O 1
ATOM 873 N N . GLU A 1 110 ? -20.904 10.233 39.979 1.00 96.44 110 GLU A N 1
ATOM 874 C CA . GLU A 1 110 ? -22.032 10.201 39.045 1.00 96.44 110 GLU A CA 1
ATOM 875 C C . GLU A 1 110 ? -22.950 9.001 39.293 1.00 96.44 110 GLU A C 1
ATOM 877 O O . GLU A 1 110 ? -24.166 9.168 39.322 1.00 96.44 110 GLU A O 1
ATOM 882 N N . ILE A 1 111 ? -22.397 7.803 39.521 1.00 96.75 111 ILE A N 1
ATOM 883 C CA . ILE A 1 111 ? -23.202 6.605 39.811 1.00 96.75 111 ILE A CA 1
ATOM 884 C C . ILE A 1 111 ? -24.065 6.834 41.053 1.00 96.75 111 ILE A C 1
ATOM 886 O O . ILE A 1 111 ? -25.269 6.596 41.005 1.00 96.75 111 ILE A O 1
ATOM 890 N N . LYS A 1 112 ? -23.483 7.347 42.143 1.00 96.56 112 LYS A N 1
ATOM 891 C CA . LYS A 1 112 ? -24.230 7.633 43.381 1.00 96.56 112 LYS A CA 1
ATOM 892 C C . LYS A 1 112 ? -25.305 8.695 43.185 1.00 96.56 112 LYS A C 1
ATOM 894 O O . LYS A 1 112 ? -26.369 8.602 43.791 1.00 96.56 112 LYS A O 1
ATOM 899 N N . GLN A 1 113 ? -25.028 9.707 42.364 1.00 97.31 113 GLN A N 1
ATOM 900 C CA . GLN A 1 113 ? -26.020 10.721 42.027 1.00 97.31 113 GLN A CA 1
ATOM 901 C C . GLN A 1 113 ? -27.196 10.094 41.269 1.00 97.31 113 GLN A C 1
ATOM 903 O O . GLN A 1 113 ? -28.341 10.289 41.671 1.00 97.31 113 GLN A O 1
ATOM 908 N N . LEU A 1 114 ? -26.923 9.298 40.229 1.00 96.06 114 LEU A N 1
ATOM 909 C CA . LEU A 1 114 ? -27.970 8.589 39.491 1.00 96.06 114 LEU A CA 1
ATOM 910 C C . LEU A 1 114 ? -28.759 7.628 40.391 1.00 96.06 114 LEU A C 1
ATOM 912 O O . LEU A 1 114 ? -29.975 7.537 40.260 1.00 96.06 114 LEU A O 1
ATOM 916 N N . GLU A 1 115 ? -28.098 6.919 41.310 1.00 96.25 115 GLU A N 1
ATOM 917 C CA . GLU A 1 115 ? -28.773 6.046 42.280 1.00 96.25 115 GLU A CA 1
ATOM 918 C C . GLU A 1 115 ? -29.765 6.821 43.153 1.00 96.25 115 GLU A C 1
ATOM 920 O O . GLU A 1 115 ? -30.884 6.350 43.358 1.00 96.25 115 GLU A O 1
ATOM 925 N N . ALA A 1 116 ? -29.382 8.007 43.635 1.00 95.56 116 ALA A N 1
ATOM 926 C CA . ALA A 1 116 ? -30.262 8.862 44.426 1.00 95.56 116 ALA A CA 1
ATOM 927 C C . ALA A 1 116 ? -31.457 9.369 43.599 1.00 95.56 116 ALA A C 1
ATOM 929 O O . ALA A 1 116 ? -32.598 9.229 44.032 1.00 95.56 116 ALA A O 1
ATOM 930 N N . GLU A 1 117 ? -31.217 9.862 42.380 1.00 95.00 117 GLU A N 1
ATOM 931 C CA . GLU A 1 117 ? -32.281 10.326 41.476 1.00 95.00 117 GLU A CA 1
ATOM 932 C C . GLU A 1 117 ? -33.285 9.208 41.140 1.00 95.00 117 GLU A C 1
ATOM 934 O O . GLU A 1 117 ? -34.496 9.435 41.111 1.00 95.00 117 GLU A O 1
ATOM 939 N N . ILE A 1 118 ? -32.801 7.978 40.926 1.00 94.38 118 ILE A N 1
ATOM 940 C CA . ILE A 1 118 ? -33.660 6.810 40.686 1.00 94.38 118 ILE A CA 1
ATOM 941 C C . ILE A 1 118 ? -34.496 6.480 41.926 1.00 94.38 118 ILE A C 1
ATOM 943 O O . ILE A 1 118 ? -35.676 6.151 41.789 1.00 94.38 118 ILE A O 1
ATOM 947 N N . GLN A 1 119 ? -33.911 6.544 43.125 1.00 93.50 119 GLN A N 1
ATOM 948 C CA . GLN A 1 119 ? -34.650 6.296 44.365 1.00 93.50 119 GLN A CA 1
ATOM 949 C C . GLN A 1 119 ? -35.763 7.324 44.582 1.00 93.50 119 GLN A C 1
ATOM 951 O O . GLN A 1 119 ? -36.877 6.928 44.926 1.00 93.50 119 GLN A O 1
ATOM 956 N N . ASP A 1 120 ? -35.492 8.601 44.315 1.00 93.94 120 ASP A N 1
ATOM 957 C CA . ASP A 1 120 ? -36.483 9.674 44.429 1.00 93.94 120 ASP A CA 1
ATOM 958 C C . ASP A 1 120 ? -37.644 9.477 43.438 1.00 93.94 120 ASP A C 1
ATOM 960 O O . ASP A 1 120 ? -38.812 9.514 43.831 1.00 93.94 120 ASP A O 1
ATOM 964 N N . LEU A 1 121 ? -37.341 9.172 42.170 1.00 91.56 121 LEU A N 1
ATOM 965 C CA . LEU A 1 121 ? -38.357 8.892 41.144 1.00 91.56 121 LEU A CA 1
ATOM 966 C C . LEU A 1 121 ? -39.222 7.674 41.485 1.00 91.56 121 LEU A C 1
ATOM 968 O O . LEU A 1 121 ? -40.429 7.671 41.243 1.00 91.56 121 LEU A O 1
ATOM 972 N N . LEU A 1 122 ? -38.614 6.613 42.021 1.00 91.31 122 LEU A N 1
ATOM 973 C CA . LEU A 1 122 ? -39.357 5.425 42.436 1.00 91.31 122 LEU A CA 1
ATOM 974 C C . LEU A 1 122 ? -40.276 5.726 43.621 1.00 91.31 122 LEU A C 1
ATOM 976 O O . LEU A 1 122 ? -41.399 5.225 43.637 1.00 91.31 122 LEU A O 1
ATOM 980 N N . ALA A 1 123 ? -39.828 6.549 44.573 1.00 89.88 123 ALA A N 1
ATOM 981 C CA . ALA A 1 123 ? -40.643 6.968 45.707 1.00 89.88 123 ALA A CA 1
ATOM 982 C C . ALA A 1 123 ? -41.892 7.738 45.248 1.00 89.88 123 ALA A C 1
ATOM 984 O O . ALA A 1 123 ? -42.989 7.412 45.700 1.00 89.88 123 ALA A O 1
ATOM 985 N N . GLU A 1 124 ? -41.739 8.663 44.293 1.00 87.25 124 GLU A N 1
ATOM 986 C CA . GLU A 1 124 ? -42.834 9.472 43.729 1.00 87.25 124 GLU A CA 1
ATOM 987 C C . GLU A 1 124 ? -43.913 8.630 43.016 1.00 87.25 124 GLU A C 1
ATOM 989 O O . GLU A 1 124 ? -45.076 9.016 42.980 1.00 87.25 124 GLU A O 1
ATOM 994 N N . VAL A 1 125 ? -43.560 7.461 42.466 1.00 85.31 125 VAL A N 1
ATOM 995 C CA . VAL A 1 125 ? -44.510 6.553 41.784 1.00 85.31 125 VAL A CA 1
ATOM 996 C C . VAL A 1 125 ? -45.209 5.590 42.753 1.00 85.31 125 VAL A C 1
ATOM 998 O O . VAL A 1 125 ? -46.257 5.028 42.426 1.00 85.31 125 VAL A O 1
ATOM 1001 N N . THR A 1 126 ? -44.620 5.348 43.925 1.00 70.56 126 THR A N 1
ATOM 1002 C CA . THR A 1 126 ? -45.176 4.440 44.945 1.00 70.56 126 THR A CA 1
ATOM 1003 C C . THR A 1 126 ? -46.100 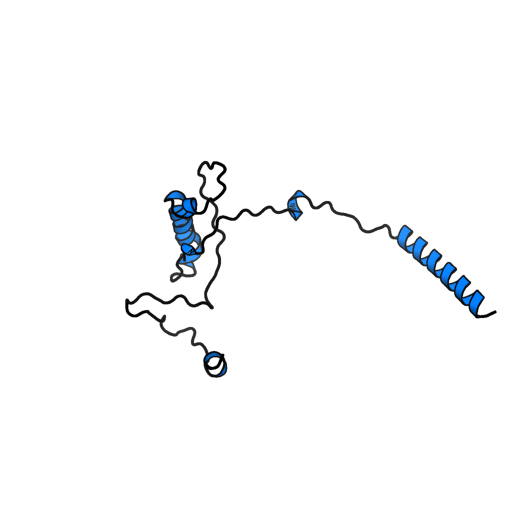5.114 45.965 1.00 70.56 126 THR A C 1
ATOM 1005 O O . THR A 1 126 ? -46.680 4.403 46.790 1.00 70.56 126 THR A O 1
ATOM 1008 N N . GLU A 1 127 ? -46.253 6.439 45.899 1.00 53.31 127 GLU A N 1
ATOM 1009 C CA . GLU A 1 127 ? -47.243 7.238 46.643 1.00 53.31 127 GLU A CA 1
ATOM 1010 C C . GLU A 1 127 ? -48.511 7.487 45.804 1.00 53.31 127 GLU A C 1
ATOM 1012 O O . GLU A 1 127 ? -49.622 7.375 46.378 1.00 53.31 127 GLU A O 1
#